Protein AF-A0A975ZHI6-F1 (afdb_monomer_lite)

Foldseek 3Di:
DPDPVLVVLLVQLLADDDDPLLSVLSSVCCVVPNSVVSSVLQVVVDDVGGHGSVVSCVVVVHDDDPVSVVVPPDQDPVNVVVVVVCVVVPPDDPPPDD

Secondary structure (DSSP, 8-state):
---HHHHHHHHTTT----SHHHHHHHHHHHHHH-HHHHHHHHHHH-SSSPPPHHHHHHHTT----HHHHGGGPPPPHHHHHHHHHHHHT-PPPP----

Sequence (98 aa):
MFDTHESAGLWSLGLRIESAADARLAAWLRTRLGAQPLREAALVLASRKQPRPLKVARALGLTLPPEFVQSDAMPTLQDLRRHDQARRQGWPQPLDGR

Radius of gyration: 18.1 Å; chains: 1; bounding box: 37×37×50 Å

pLDDT: mean 76.17, std 14.55, range [40.62, 90.88]

Structure (mmCIF, N/CA/C/O backbone):
data_AF-A0A975ZHI6-F1
#
_entry.id   AF-A0A975ZHI6-F1
#
loop_
_atom_site.group_PDB
_atom_site.id
_atom_site.type_symbol
_atom_site.label_atom_id
_atom_site.label_alt_id
_atom_site.label_comp_id
_atom_site.label_asym_id
_atom_site.label_entity_id
_atom_site.label_seq_id
_atom_site.pdbx_PDB_ins_code
_atom_site.Cartn_x
_atom_site.Cartn_y
_atom_site.Cartn_z
_atom_site.occupancy
_atom_site.B_iso_or_equiv
_atom_site.auth_seq_id
_atom_site.auth_comp_id
_atom_site.auth_asym_id
_atom_site.auth_atom_id
_atom_site.pdbx_PDB_model_num
ATOM 1 N N . MET A 1 1 ? 10.969 -20.557 -1.535 1.00 40.62 1 MET A N 1
ATOM 2 C CA . MET A 1 1 ? 9.800 -20.756 -2.416 1.00 40.62 1 MET A CA 1
ATOM 3 C C . MET A 1 1 ? 8.748 -19.753 -1.985 1.00 40.62 1 MET A C 1
ATOM 5 O O . MET A 1 1 ? 8.353 -19.806 -0.832 1.00 40.62 1 MET A O 1
ATOM 9 N N . PHE A 1 2 ? 8.394 -18.785 -2.834 1.00 42.34 2 PHE A N 1
ATOM 10 C CA . PHE A 1 2 ? 7.270 -17.887 -2.554 1.00 42.34 2 PHE A CA 1
ATOM 11 C C . PHE A 1 2 ? 5.985 -18.632 -2.910 1.00 42.34 2 PHE A C 1
ATOM 13 O O . PHE A 1 2 ? 5.825 -19.073 -4.047 1.00 42.34 2 PHE A O 1
ATOM 20 N N . ASP A 1 3 ? 5.137 -18.841 -1.910 1.00 45.88 3 ASP A N 1
ATOM 21 C CA . ASP A 1 3 ? 3.939 -19.665 -1.991 1.00 45.88 3 ASP A CA 1
ATOM 22 C C . ASP A 1 3 ? 2.891 -19.028 -2.922 1.00 45.88 3 ASP A C 1
ATOM 24 O O . ASP A 1 3 ? 2.497 -17.867 -2.771 1.00 45.88 3 ASP A O 1
ATOM 28 N N . THR A 1 4 ? 2.458 -19.776 -3.936 1.00 51.75 4 THR A N 1
ATOM 29 C CA . THR A 1 4 ? 1.540 -19.305 -4.982 1.00 51.75 4 THR A CA 1
ATOM 30 C C . THR A 1 4 ? 0.152 -18.933 -4.427 1.00 51.75 4 THR A C 1
ATOM 32 O O . THR A 1 4 ? -0.546 -18.123 -5.043 1.00 51.75 4 THR A O 1
ATOM 35 N N . HIS A 1 5 ? 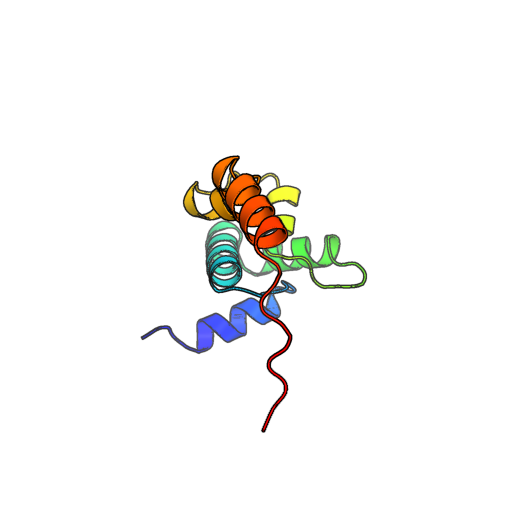-0.234 -19.411 -3.234 1.00 49.88 5 HIS A N 1
ATOM 36 C CA . HIS A 1 5 ? -1.509 -19.045 -2.603 1.00 49.88 5 HIS A CA 1
ATOM 37 C C . HIS A 1 5 ? -1.529 -17.622 -2.033 1.00 49.88 5 HIS A C 1
ATOM 39 O O . HIS A 1 5 ? -2.588 -16.986 -2.019 1.00 49.88 5 HIS A O 1
ATOM 45 N N . GLU A 1 6 ? -0.384 -17.069 -1.618 1.00 52.75 6 GLU A N 1
ATOM 46 C CA . GLU A 1 6 ? -0.338 -15.684 -1.135 1.00 52.75 6 GLU A CA 1
ATOM 47 C C . GLU A 1 6 ? -0.657 -14.686 -2.251 1.00 52.75 6 GLU A C 1
ATOM 49 O O . GLU A 1 6 ? -1.363 -13.703 -2.025 1.00 52.75 6 GLU A O 1
ATOM 54 N N . SER A 1 7 ? -0.214 -14.981 -3.475 1.00 51.38 7 SER A N 1
ATOM 55 C CA . SER A 1 7 ? -0.400 -14.101 -4.634 1.00 51.38 7 SER A CA 1
ATOM 56 C C . SER A 1 7 ? -1.867 -14.006 -5.066 1.00 51.38 7 SER A C 1
ATOM 58 O O . SER A 1 7 ? -2.348 -12.911 -5.363 1.00 51.38 7 SER A O 1
ATOM 60 N N . ALA A 1 8 ? -2.610 -15.118 -5.019 1.00 55.38 8 ALA A N 1
ATOM 61 C CA . ALA A 1 8 ? -4.045 -15.139 -5.319 1.00 55.38 8 ALA A CA 1
ATOM 62 C C . ALA A 1 8 ? -4.866 -14.326 -4.298 1.00 55.38 8 ALA A C 1
ATOM 64 O O . ALA A 1 8 ? -5.826 -13.642 -4.659 1.00 55.38 8 ALA A O 1
ATOM 65 N N . GLY A 1 9 ? -4.454 -14.343 -3.025 1.00 61.53 9 GLY A N 1
ATOM 66 C CA . GLY A 1 9 ? -5.089 -13.566 -1.960 1.00 61.53 9 GLY A CA 1
ATOM 67 C C . GLY A 1 9 ? -4.881 -12.053 -2.077 1.00 61.53 9 GLY A C 1
ATOM 68 O O . GLY A 1 9 ? -5.677 -11.294 -1.538 1.00 61.53 9 GLY A O 1
ATOM 69 N N . LEU A 1 10 ? -3.844 -11.595 -2.784 1.00 62.66 10 LEU A N 1
ATOM 70 C CA . LEU A 1 10 ? -3.575 -10.163 -2.954 1.00 62.66 10 LEU A CA 1
ATOM 71 C C . LEU A 1 10 ? -4.447 -9.523 -4.040 1.00 62.66 10 LEU A C 1
ATOM 73 O O . LEU A 1 10 ? -4.806 -8.352 -3.934 1.00 62.66 10 LEU A O 1
ATOM 77 N N . TRP A 1 11 ? -4.829 -10.287 -5.065 1.00 66.56 11 TRP A N 1
ATOM 78 C CA . TRP A 1 11 ? -5.636 -9.782 -6.182 1.00 66.56 11 TRP A CA 1
ATOM 79 C C . TRP A 1 11 ? -7.115 -9.629 -5.791 1.00 66.56 11 TRP A C 1
ATOM 81 O O . TRP A 1 11 ? -7.834 -8.805 -6.353 1.00 66.56 11 TRP A O 1
ATOM 91 N N . SER A 1 12 ? -7.564 -10.358 -4.763 1.00 77.38 12 SER A N 1
ATOM 92 C CA . SER A 1 12 ? -8.915 -10.248 -4.200 1.00 77.38 12 SER A CA 1
ATOM 93 C C . SER A 1 12 ? -9.100 -9.059 -3.242 1.00 77.38 12 SER A C 1
ATOM 95 O O . SER A 1 12 ? -10.221 -8.805 -2.793 1.00 77.38 12 SER A O 1
ATOM 97 N N . LEU A 1 13 ? -8.036 -8.295 -2.962 1.00 81.31 13 LEU A N 1
ATOM 98 C CA . LEU A 1 13 ? -8.074 -7.092 -2.119 1.00 81.31 13 LEU A CA 1
ATOM 99 C C . LEU A 1 13 ? -8.609 -5.854 -2.855 1.00 81.31 13 LEU A C 1
ATOM 101 O O . LEU A 1 13 ? -8.763 -4.804 -2.241 1.00 81.31 13 LEU A O 1
ATOM 105 N N . GLY A 1 14 ? -8.877 -5.950 -4.163 1.00 84.94 14 GLY A N 1
ATOM 106 C CA . GLY A 1 14 ? -9.310 -4.805 -4.972 1.00 84.94 14 GLY A CA 1
ATOM 107 C C . GLY A 1 14 ? -8.187 -3.801 -5.249 1.00 84.94 14 GLY A C 1
ATOM 108 O O . GLY A 1 14 ? -8.460 -2.628 -5.496 1.00 84.94 14 GLY A O 1
ATOM 109 N N . LEU A 1 15 ? -6.932 -4.255 -5.193 1.00 88.69 15 LEU A N 1
ATOM 110 C CA . LEU A 1 15 ? -5.737 -3.446 -5.415 1.00 88.69 15 LEU A CA 1
ATOM 111 C C . LEU A 1 15 ? -5.150 -3.712 -6.800 1.00 88.69 15 LEU A C 1
ATOM 113 O O . LEU A 1 15 ? -4.997 -4.858 -7.219 1.00 88.69 15 LEU A O 1
ATOM 117 N N . ARG A 1 16 ? -4.718 -2.646 -7.473 1.00 88.88 16 ARG A N 1
ATOM 118 C CA . ARG A 1 16 ? -3.963 -2.749 -8.721 1.00 88.88 16 ARG A CA 1
ATOM 119 C C . ARG A 1 16 ? -2.488 -3.010 -8.419 1.00 88.88 16 ARG A C 1
ATOM 121 O O . ARG A 1 16 ? -1.788 -2.110 -7.956 1.00 88.88 16 ARG A O 1
ATOM 128 N N . ILE A 1 17 ? -2.027 -4.223 -8.709 1.00 87.81 17 ILE A N 1
ATOM 129 C CA . ILE A 1 17 ? -0.634 -4.648 -8.531 1.00 87.81 17 ILE A CA 1
ATOM 130 C C . ILE A 1 17 ? 0.080 -4.613 -9.885 1.00 87.81 17 ILE A C 1
ATOM 132 O O . ILE A 1 17 ? -0.268 -5.377 -10.779 1.00 87.81 17 ILE A O 1
ATOM 136 N N . GLU A 1 18 ? 1.065 -3.725 -10.044 1.00 85.31 18 GLU A N 1
ATOM 137 C CA . GLU A 1 18 ? 1.812 -3.557 -11.309 1.00 85.31 18 GLU A CA 1
ATOM 138 C C . GLU A 1 18 ? 3.301 -3.878 -11.167 1.00 85.31 18 GLU A C 1
ATOM 140 O O . GLU A 1 18 ? 4.017 -4.000 -12.156 1.00 85.31 18 GLU A O 1
ATOM 145 N N . SER A 1 19 ? 3.782 -4.002 -9.931 1.00 84.81 19 SER A N 1
ATOM 146 C CA . SER A 1 19 ? 5.193 -4.196 -9.624 1.00 84.81 19 SER A CA 1
ATOM 147 C C . SER A 1 19 ? 5.387 -5.104 -8.414 1.00 84.81 19 SER A C 1
ATOM 149 O O . SER A 1 19 ? 4.510 -5.248 -7.557 1.00 84.81 19 SER A O 1
ATOM 151 N N . ALA A 1 20 ? 6.588 -5.671 -8.290 1.00 83.88 20 ALA A N 1
ATOM 152 C CA . ALA A 1 20 ? 6.979 -6.423 -7.099 1.00 83.88 20 ALA A CA 1
ATOM 153 C C . ALA A 1 20 ? 6.992 -5.555 -5.824 1.00 83.88 20 ALA A C 1
ATOM 155 O O . ALA A 1 20 ? 6.876 -6.087 -4.721 1.00 83.88 20 ALA A O 1
ATOM 156 N N . ALA A 1 21 ? 7.148 -4.232 -5.958 1.00 84.38 21 ALA A N 1
ATOM 157 C CA . ALA A 1 21 ? 7.033 -3.293 -4.845 1.00 84.38 21 ALA A CA 1
ATOM 158 C C . ALA A 1 21 ? 5.571 -3.140 -4.395 1.00 84.38 21 ALA A C 1
ATOM 160 O O . ALA A 1 21 ? 5.296 -3.206 -3.199 1.00 84.38 21 ALA A O 1
ATOM 161 N N . ASP A 1 22 ? 4.629 -3.039 -5.341 1.00 86.19 22 ASP A N 1
ATOM 162 C CA . ASP A 1 22 ? 3.192 -3.012 -5.037 1.00 86.19 22 ASP A CA 1
ATOM 163 C C . ASP A 1 22 ? 2.742 -4.302 -4.343 1.00 86.19 22 ASP A C 1
ATOM 165 O O . ASP A 1 22 ? 2.012 -4.239 -3.358 1.00 86.19 22 ASP A O 1
ATOM 169 N N . ALA A 1 23 ? 3.204 -5.466 -4.814 1.00 87.88 23 ALA A N 1
ATOM 170 C CA . ALA A 1 23 ? 2.880 -6.753 -4.198 1.00 87.88 23 ALA A CA 1
ATOM 171 C C . ALA A 1 23 ? 3.379 -6.831 -2.745 1.00 87.88 23 ALA A C 1
ATOM 173 O O . ALA A 1 23 ? 2.626 -7.215 -1.849 1.00 87.88 23 ALA A O 1
ATOM 174 N N . ARG A 1 24 ? 4.624 -6.397 -2.495 1.00 89.12 24 ARG A N 1
ATOM 175 C CA . ARG A 1 24 ? 5.200 -6.324 -1.142 1.00 89.12 24 ARG A CA 1
ATOM 176 C C . ARG A 1 24 ? 4.436 -5.353 -0.243 1.00 89.12 24 ARG A C 1
ATOM 178 O O . ARG A 1 24 ? 4.153 -5.685 0.904 1.00 89.12 24 ARG A O 1
ATOM 185 N N . LEU A 1 25 ? 4.058 -4.188 -0.766 1.00 89.75 25 LEU A N 1
ATOM 186 C CA . LEU A 1 25 ? 3.287 -3.202 -0.014 1.00 89.75 25 LEU A CA 1
ATOM 187 C C . LEU A 1 25 ? 1.872 -3.707 0.297 1.00 89.75 25 LEU A C 1
ATOM 189 O O . LEU A 1 25 ? 1.391 -3.536 1.413 1.00 89.75 25 LEU A O 1
ATOM 193 N N . ALA A 1 26 ? 1.212 -4.368 -0.655 1.00 90.38 26 ALA A N 1
ATOM 194 C CA . ALA A 1 26 ? -0.099 -4.977 -0.448 1.00 90.38 26 ALA A CA 1
ATOM 195 C C . ALA A 1 26 ? -0.056 -6.083 0.618 1.00 90.38 26 ALA A C 1
ATOM 197 O O . ALA A 1 26 ? -0.932 -6.129 1.481 1.00 90.38 26 ALA A O 1
ATOM 198 N N . ALA A 1 27 ? 0.981 -6.927 0.602 1.00 90.19 27 ALA A N 1
ATOM 199 C CA . ALA A 1 27 ? 1.199 -7.939 1.633 1.00 90.19 27 ALA A CA 1
ATOM 200 C C . ALA A 1 27 ? 1.410 -7.301 3.013 1.00 90.19 27 ALA A C 1
ATOM 202 O O . ALA A 1 27 ? 0.746 -7.679 3.975 1.00 90.19 27 ALA A O 1
ATOM 203 N N . TRP A 1 28 ? 2.253 -6.269 3.104 1.00 90.88 28 TRP A N 1
ATOM 204 C CA . TRP A 1 28 ? 2.472 -5.543 4.355 1.00 90.88 28 TRP A CA 1
ATOM 205 C C . TRP A 1 28 ? 1.188 -4.886 4.889 1.00 90.88 28 TRP A C 1
ATOM 207 O O . TRP A 1 28 ? 0.876 -5.007 6.075 1.00 90.88 28 TRP A O 1
ATOM 217 N N . LEU A 1 29 ? 0.398 -4.249 4.017 1.00 90.81 29 LEU A N 1
ATOM 218 C CA . LEU A 1 29 ? -0.895 -3.662 4.384 1.00 90.81 29 LEU A CA 1
ATOM 219 C C . LEU A 1 29 ? -1.872 -4.724 4.892 1.00 90.81 29 LEU A C 1
ATOM 221 O O . LEU A 1 29 ? -2.545 -4.501 5.897 1.00 90.81 29 LEU A O 1
ATOM 225 N N . ARG A 1 30 ? -1.926 -5.886 4.232 1.00 90.81 30 ARG A N 1
ATOM 226 C CA . ARG A 1 30 ? -2.764 -7.015 4.649 1.00 90.81 30 ARG A CA 1
ATOM 227 C C . ARG A 1 30 ? -2.356 -7.531 6.026 1.00 90.81 30 ARG A C 1
ATOM 229 O O . ARG A 1 30 ? -3.236 -7.789 6.838 1.00 90.81 30 ARG A O 1
ATOM 236 N N . THR A 1 31 ? -1.060 -7.651 6.307 1.00 89.88 31 THR A N 1
ATOM 237 C CA . THR A 1 31 ? -0.563 -8.067 7.629 1.00 89.88 31 THR A CA 1
ATOM 238 C C . THR A 1 31 ? -0.910 -7.048 8.714 1.00 89.88 31 THR A C 1
ATOM 240 O O . THR A 1 31 ? -1.236 -7.434 9.831 1.00 89.88 31 THR A O 1
ATOM 243 N N . ARG A 1 32 ? -0.874 -5.747 8.397 1.00 89.19 32 ARG A N 1
ATOM 244 C CA . ARG A 1 32 ? -1.108 -4.678 9.378 1.00 89.19 32 ARG A CA 1
ATOM 245 C C . ARG A 1 32 ? -2.586 -4.404 9.666 1.00 89.19 32 ARG A C 1
ATOM 247 O O . ARG A 1 32 ? -2.929 -4.106 10.803 1.00 89.19 32 ARG A O 1
ATOM 254 N N . LEU A 1 33 ? -3.439 -4.449 8.645 1.00 88.12 33 LEU A N 1
ATOM 255 C CA . LEU A 1 33 ? -4.856 -4.069 8.737 1.00 88.12 33 LEU A CA 1
ATOM 256 C C . LEU A 1 33 ? -5.811 -5.265 8.688 1.00 88.12 33 LEU A C 1
ATOM 258 O O . LEU A 1 33 ? -6.980 -5.132 9.035 1.00 88.12 33 LEU A O 1
ATOM 262 N N . GLY A 1 34 ? -5.345 -6.418 8.213 1.00 88.31 34 GLY A N 1
ATOM 263 C CA . GLY A 1 34 ? -6.210 -7.516 7.796 1.00 88.31 34 GLY A CA 1
ATOM 264 C C . GLY A 1 34 ? -6.756 -7.329 6.376 1.00 88.31 34 GLY A C 1
ATOM 265 O O . GLY A 1 34 ? -6.746 -6.242 5.798 1.00 88.31 34 GLY A O 1
ATOM 266 N N . ALA A 1 35 ? -7.240 -8.424 5.787 1.00 87.69 35 ALA A N 1
ATOM 267 C CA . ALA A 1 35 ? -7.722 -8.432 4.405 1.00 87.69 35 ALA A CA 1
ATOM 268 C C . ALA A 1 35 ? -9.031 -7.642 4.217 1.00 87.69 35 ALA A C 1
ATOM 270 O O . ALA A 1 35 ? -9.187 -6.948 3.215 1.00 87.69 35 ALA A O 1
ATOM 271 N N . GLN A 1 36 ? -9.955 -7.729 5.181 1.00 87.12 36 GLN A N 1
ATOM 272 C CA . GLN A 1 36 ? -11.283 -7.120 5.071 1.00 87.12 36 GLN A CA 1
ATOM 273 C C . GLN A 1 36 ? -11.240 -5.578 5.127 1.00 87.12 36 GLN A C 1
ATOM 275 O O . GLN A 1 36 ? -11.723 -4.958 4.178 1.00 87.12 36 GLN A O 1
ATOM 280 N N . PRO A 1 37 ? -10.590 -4.934 6.121 1.00 87.75 37 PRO A N 1
ATOM 281 C CA . PRO A 1 37 ? -10.517 -3.469 6.166 1.00 87.75 37 PRO A CA 1
ATOM 282 C C . PRO A 1 37 ? -9.748 -2.887 4.976 1.00 87.75 37 PRO A C 1
ATOM 284 O O . PRO A 1 37 ? -10.092 -1.832 4.446 1.00 87.75 37 PRO A O 1
ATOM 287 N N . LEU A 1 38 ? -8.723 -3.604 4.507 1.00 89.25 38 LEU A N 1
ATOM 288 C CA . LEU A 1 38 ? -7.966 -3.218 3.322 1.00 89.25 38 LEU A CA 1
ATOM 289 C C . LEU A 1 38 ? -8.831 -3.244 2.055 1.00 89.25 38 LEU A C 1
ATOM 291 O O . LEU A 1 38 ? -8.738 -2.336 1.229 1.00 89.25 38 LEU A O 1
ATOM 295 N N . ARG A 1 39 ? -9.694 -4.254 1.916 1.00 89.19 39 ARG A N 1
ATOM 296 C CA . ARG A 1 39 ? -10.627 -4.369 0.794 1.00 89.19 39 ARG A CA 1
ATOM 297 C C . ARG A 1 39 ? -11.685 -3.268 0.821 1.00 89.19 39 ARG A C 1
ATOM 299 O O . ARG A 1 39 ? -11.977 -2.693 -0.222 1.00 89.19 39 ARG A O 1
ATOM 306 N N . GLU A 1 40 ? -12.222 -2.933 1.988 1.00 89.56 40 GLU A N 1
ATOM 307 C CA . GLU A 1 40 ? -13.170 -1.821 2.144 1.00 89.56 40 GLU A CA 1
ATOM 308 C C . GLU A 1 40 ? -12.530 -0.479 1.781 1.00 89.56 40 GLU A C 1
ATOM 310 O O . GLU A 1 40 ? -13.083 0.273 0.978 1.00 89.56 40 GLU A O 1
ATOM 315 N N . ALA A 1 41 ? -11.316 -0.218 2.269 1.00 88.69 41 ALA A N 1
ATOM 316 C CA . ALA A 1 41 ? -10.566 0.979 1.903 1.00 88.69 41 ALA A CA 1
ATOM 317 C C . ALA A 1 41 ? -10.293 1.049 0.391 1.00 88.69 41 ALA A C 1
ATOM 319 O O . ALA A 1 41 ? -10.439 2.105 -0.230 1.00 88.69 41 ALA A O 1
ATOM 320 N N . ALA A 1 42 ? -9.932 -0.080 -0.226 1.00 90.56 42 ALA A N 1
ATOM 321 C CA . ALA A 1 42 ? -9.732 -0.163 -1.666 1.00 90.56 42 ALA A CA 1
ATOM 322 C C . ALA A 1 42 ? -11.028 0.106 -2.448 1.00 90.56 42 ALA A C 1
ATOM 324 O O . ALA A 1 42 ? -10.979 0.814 -3.452 1.00 90.56 42 ALA A O 1
ATOM 325 N N . LEU A 1 43 ? -12.174 -0.400 -1.980 1.00 88.75 43 LEU A N 1
ATOM 326 C CA . LEU A 1 43 ? -13.489 -0.165 -2.584 1.00 88.75 43 LEU A CA 1
ATOM 327 C C . LEU A 1 43 ? -13.917 1.303 -2.496 1.00 88.75 43 LEU A C 1
ATOM 329 O O . LEU A 1 43 ? -14.362 1.856 -3.496 1.00 88.75 43 LEU A O 1
ATOM 333 N N . VAL A 1 44 ? -13.727 1.953 -1.345 1.00 87.50 44 VAL A N 1
ATOM 334 C CA . VAL A 1 44 ? -14.038 3.384 -1.168 1.00 87.50 44 VAL A CA 1
ATOM 335 C C . VAL A 1 44 ? -13.203 4.256 -2.111 1.00 87.50 44 VAL A C 1
ATOM 337 O O . VAL A 1 44 ? -13.681 5.257 -2.640 1.00 87.50 44 VAL A O 1
ATOM 340 N N . LEU A 1 45 ? -11.948 3.871 -2.350 1.00 87.06 45 LEU A N 1
ATOM 341 C CA . LEU A 1 45 ? -11.022 4.602 -3.221 1.00 87.06 45 LEU A CA 1
ATOM 342 C C . LEU A 1 45 ? -11.111 4.194 -4.694 1.00 87.06 45 LEU A C 1
ATOM 344 O O . LEU A 1 45 ? -10.480 4.837 -5.548 1.00 87.06 45 LEU A O 1
ATOM 348 N N . ALA A 1 46 ? -11.841 3.121 -4.994 1.00 84.38 46 ALA A N 1
ATOM 349 C CA . ALA A 1 46 ? -12.044 2.654 -6.348 1.00 84.38 46 ALA A CA 1
ATOM 350 C C . ALA A 1 46 ? -12.941 3.646 -7.098 1.00 84.38 46 ALA A C 1
ATOM 352 O O . ALA A 1 46 ? -14.016 4.034 -6.659 1.00 84.38 46 ALA A O 1
ATOM 353 N N . SER A 1 47 ? -12.470 4.075 -8.264 1.00 78.38 47 SER A N 1
ATOM 354 C CA . SER A 1 47 ? -13.271 4.819 -9.242 1.00 78.38 47 SER A CA 1
ATOM 355 C C . SER A 1 47 ? -13.311 3.987 -10.524 1.00 78.38 47 SER A C 1
ATOM 357 O O . SER A 1 47 ? -13.631 2.806 -10.472 1.00 78.38 47 SER A O 1
ATOM 359 N N . ARG A 1 48 ? -12.911 4.521 -11.685 1.00 75.81 48 ARG A N 1
ATOM 360 C CA . ARG A 1 48 ? -12.864 3.737 -12.936 1.00 75.81 48 ARG A CA 1
ATOM 361 C C . ARG A 1 48 ? -11.834 2.598 -12.931 1.00 75.81 48 ARG A C 1
ATOM 363 O O . ARG A 1 48 ? -11.878 1.734 -13.798 1.00 75.81 48 ARG A O 1
ATOM 370 N N . LYS A 1 49 ? -10.855 2.639 -12.024 1.00 83.50 49 LYS A N 1
ATOM 371 C CA . LYS A 1 49 ? -9.759 1.669 -11.914 1.00 83.50 49 LYS A CA 1
ATOM 372 C C . LYS A 1 49 ? -9.500 1.355 -10.442 1.00 83.50 49 LYS A C 1
ATOM 374 O O . LYS A 1 49 ? -9.660 2.236 -9.594 1.00 83.50 49 LYS A O 1
ATOM 379 N N . GLN A 1 50 ? -9.057 0.128 -10.171 1.00 87.31 50 GLN A N 1
ATOM 380 C CA . GLN A 1 50 ? -8.600 -0.281 -8.842 1.00 87.31 50 GLN A CA 1
ATOM 381 C C . GLN A 1 50 ? -7.419 0.601 -8.386 1.00 87.31 50 GLN A C 1
ATOM 383 O O . GLN A 1 50 ? -6.535 0.905 -9.202 1.00 87.31 50 GLN A O 1
ATOM 388 N N . PRO A 1 51 ? -7.397 1.051 -7.120 1.00 89.19 51 PRO A N 1
ATOM 389 C CA . PRO A 1 51 ? -6.316 1.874 -6.596 1.00 89.19 51 PRO A CA 1
ATOM 390 C C . PRO A 1 51 ? -5.028 1.060 -6.416 1.00 89.19 51 PRO A C 1
ATOM 392 O O . PRO A 1 51 ? -5.057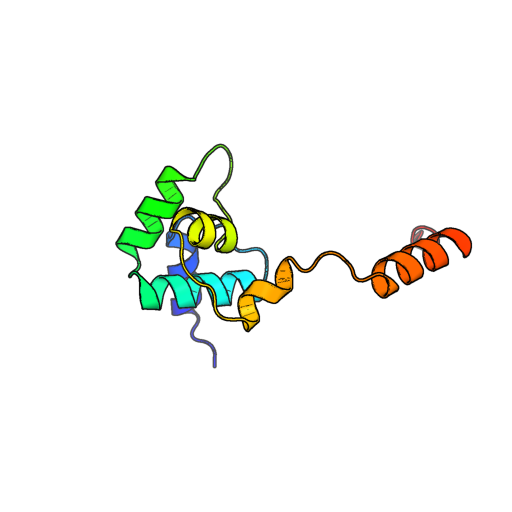 -0.134 -6.126 1.00 89.19 51 PRO A O 1
ATOM 395 N N . ARG A 1 52 ? -3.875 1.724 -6.551 1.00 90.12 52 ARG A N 1
ATOM 396 C CA . ARG A 1 52 ? -2.582 1.130 -6.181 1.00 90.12 52 ARG A CA 1
ATOM 397 C C . ARG A 1 52 ? -2.458 1.037 -4.651 1.00 90.12 52 ARG A C 1
ATOM 399 O O . ARG A 1 52 ? -2.967 1.931 -3.968 1.00 90.12 52 ARG A O 1
ATOM 406 N N . PRO A 1 53 ? -1.720 0.053 -4.105 1.00 90.19 53 PRO A N 1
ATOM 407 C CA . PRO A 1 53 ? -1.515 -0.103 -2.659 1.00 90.19 53 PRO A CA 1
ATOM 408 C C . PRO A 1 53 ? -1.001 1.171 -1.978 1.00 90.19 53 PRO A C 1
ATOM 410 O O . PRO A 1 53 ? -1.485 1.547 -0.913 1.00 90.19 53 PRO A O 1
ATOM 413 N N . LEU A 1 54 ? -0.098 1.903 -2.639 1.00 88.44 54 LEU A N 1
ATOM 414 C CA . LEU A 1 54 ? 0.435 3.174 -2.142 1.00 88.44 54 LEU A CA 1
ATOM 415 C C . LEU A 1 54 ? -0.654 4.238 -1.936 1.00 88.44 54 LEU A C 1
ATOM 417 O O . LEU A 1 54 ? -0.639 4.962 -0.942 1.00 88.44 54 LEU A O 1
ATOM 421 N N . LYS A 1 55 ? -1.626 4.315 -2.854 1.00 87.88 55 LYS A N 1
ATOM 422 C CA . LYS A 1 55 ? -2.751 5.253 -2.749 1.00 87.88 55 LYS A CA 1
ATOM 423 C C . LYS A 1 55 ? -3.640 4.904 -1.557 1.00 87.88 55 LYS A C 1
ATOM 425 O O . LYS A 1 55 ? -4.068 5.806 -0.845 1.00 87.88 55 LYS A O 1
ATOM 430 N N . VAL A 1 56 ? -3.882 3.613 -1.331 1.00 90.25 56 VAL A N 1
ATOM 431 C CA . VAL A 1 56 ? -4.672 3.135 -0.188 1.00 90.25 56 VAL A CA 1
ATOM 432 C C . VAL A 1 56 ? -3.958 3.429 1.130 1.00 90.25 56 VAL A C 1
ATOM 434 O O . VAL A 1 56 ? -4.566 3.996 2.030 1.00 90.25 56 VAL A O 1
ATOM 437 N N . ALA A 1 57 ? -2.654 3.157 1.223 1.00 89.38 57 ALA A N 1
ATOM 438 C CA . ALA A 1 57 ? -1.868 3.474 2.415 1.00 89.38 57 ALA A CA 1
ATOM 439 C C . ALA A 1 57 ? -1.882 4.974 2.758 1.00 89.38 57 ALA A C 1
ATOM 441 O O . ALA A 1 57 ? -2.082 5.337 3.916 1.00 89.38 57 ALA A O 1
ATOM 442 N N . ARG A 1 58 ? -1.719 5.841 1.745 1.00 86.94 58 ARG A N 1
ATOM 443 C CA . ARG A 1 58 ? -1.785 7.304 1.904 1.00 86.94 58 ARG A CA 1
ATOM 444 C C . ARG A 1 58 ? -3.169 7.767 2.365 1.00 86.94 58 ARG A C 1
ATOM 446 O O . ARG A 1 58 ? -3.258 8.584 3.271 1.00 86.94 58 ARG A O 1
ATOM 453 N N . ALA A 1 59 ? -4.237 7.235 1.773 1.00 86.62 59 ALA A N 1
ATOM 454 C CA . ALA A 1 59 ? -5.609 7.582 2.145 1.00 86.62 59 ALA A CA 1
ATOM 455 C C . ALA A 1 59 ? -5.978 7.136 3.569 1.00 86.62 59 ALA A C 1
ATOM 457 O O . ALA A 1 59 ? -6.758 7.806 4.236 1.00 86.62 59 ALA A O 1
ATOM 458 N N . LEU A 1 60 ? -5.386 6.038 4.045 1.00 86.5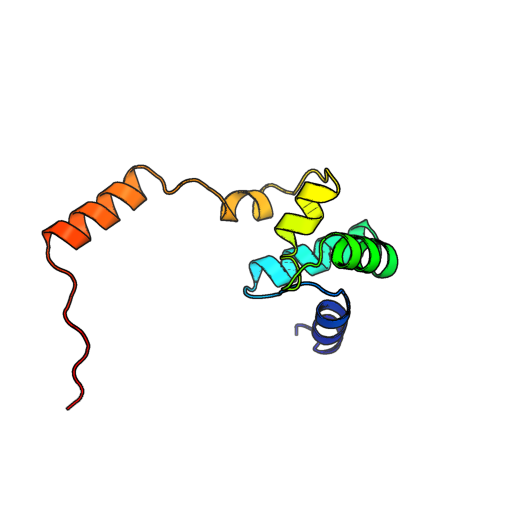0 60 LEU A N 1
ATOM 459 C CA . LEU A 1 60 ? -5.526 5.562 5.422 1.00 86.50 60 LEU A CA 1
ATOM 460 C C . LEU A 1 60 ? -4.597 6.283 6.415 1.00 86.50 60 LEU A C 1
ATOM 462 O O . LEU A 1 60 ? -4.573 5.923 7.589 1.00 86.50 60 LEU A O 1
ATOM 466 N N . GLY A 1 61 ? -3.809 7.269 5.966 1.00 86.38 61 GLY A N 1
ATOM 467 C CA . GLY A 1 61 ? -2.886 8.016 6.824 1.00 86.38 61 GLY A CA 1
ATOM 468 C C . GLY A 1 61 ? -1.780 7.154 7.439 1.00 86.38 61 GLY A C 1
ATOM 469 O O . GLY A 1 61 ? -1.245 7.496 8.491 1.00 86.38 61 GLY A O 1
ATOM 470 N N . LEU A 1 62 ? -1.444 6.016 6.821 1.00 87.38 62 LEU A N 1
ATOM 471 C CA . LEU A 1 62 ? -0.448 5.104 7.369 1.00 87.38 62 LEU A CA 1
ATOM 472 C C . LEU A 1 62 ? 0.967 5.636 7.158 1.00 87.38 62 LEU A C 1
ATOM 474 O O . LEU A 1 62 ? 1.379 5.929 6.034 1.00 87.38 62 LEU A O 1
ATOM 478 N N . THR A 1 63 ? 1.755 5.639 8.232 1.00 85.50 63 THR A N 1
ATOM 479 C CA . THR A 1 63 ? 3.205 5.807 8.135 1.00 85.50 63 THR A CA 1
ATOM 480 C C . THR A 1 63 ? 3.804 4.570 7.477 1.00 85.50 63 THR A C 1
ATOM 482 O O . THR A 1 63 ? 3.788 3.471 8.048 1.00 85.50 63 THR A O 1
ATOM 485 N N . LEU A 1 64 ? 4.301 4.763 6.256 1.00 84.19 64 LEU A N 1
ATOM 486 C CA . LEU A 1 64 ? 4.956 3.728 5.474 1.00 84.19 64 LEU A CA 1
ATOM 487 C C . LEU A 1 64 ? 6.407 3.538 5.927 1.00 84.19 64 LEU A C 1
ATOM 489 O O . LEU A 1 64 ? 7.094 4.523 6.203 1.00 84.19 64 LEU A O 1
ATOM 493 N N . PRO A 1 65 ? 6.892 2.289 5.956 1.00 81.00 65 PRO A N 1
ATOM 494 C CA . PRO A 1 65 ? 8.309 2.010 6.119 1.00 81.00 65 PRO A CA 1
ATOM 495 C C . PRO A 1 65 ? 9.157 2.672 5.015 1.00 81.00 65 PRO A C 1
ATOM 497 O O . PRO A 1 65 ? 8.690 2.797 3.874 1.00 81.00 65 PRO A O 1
ATOM 500 N N . PRO A 1 66 ? 10.404 3.076 5.315 1.00 78.31 66 PRO A N 1
ATOM 501 C CA . PRO A 1 66 ? 11.261 3.816 4.387 1.00 78.31 66 PRO A CA 1
ATOM 502 C C . PRO A 1 66 ? 11.541 3.064 3.078 1.00 78.31 66 PRO A C 1
ATOM 504 O O . PRO A 1 66 ? 11.736 3.701 2.042 1.00 78.31 66 PRO A O 1
ATOM 507 N N . GLU A 1 67 ? 11.503 1.729 3.073 1.00 80.56 67 GLU A N 1
ATOM 508 C CA . GLU A 1 67 ? 11.654 0.921 1.858 1.00 80.56 67 GLU A CA 1
ATOM 509 C C . GLU A 1 67 ? 10.506 1.096 0.847 1.00 80.56 67 GLU A C 1
ATOM 511 O O . GLU A 1 67 ? 10.708 0.887 -0.348 1.00 80.56 67 GLU A O 1
ATOM 516 N N . PHE A 1 68 ? 9.319 1.527 1.290 1.00 78.00 68 PHE A N 1
ATOM 517 C CA . PHE A 1 68 ? 8.164 1.783 0.417 1.00 78.00 68 PHE A CA 1
ATOM 518 C C . PHE A 1 68 ? 8.022 3.257 0.024 1.00 78.00 68 PHE A C 1
ATOM 520 O O . PHE A 1 68 ? 7.364 3.571 -0.968 1.00 78.00 68 PHE A O 1
ATOM 527 N N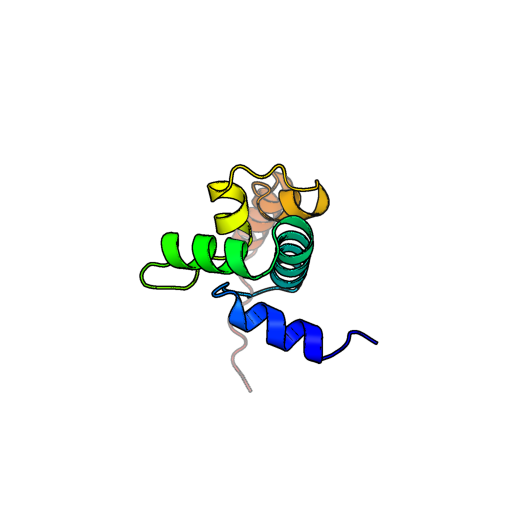 . VAL A 1 69 ? 8.649 4.166 0.775 1.00 70.38 69 VAL A N 1
ATOM 528 C CA . VAL A 1 69 ? 8.610 5.616 0.519 1.00 70.38 69 VAL A CA 1
ATOM 529 C C . VAL A 1 69 ? 9.479 6.002 -0.688 1.00 70.38 69 VAL A C 1
ATOM 531 O O . VAL A 1 69 ? 9.154 6.947 -1.403 1.00 70.38 69 VAL A O 1
ATOM 534 N N . GLN A 1 70 ? 10.536 5.239 -0.981 1.00 62.78 70 GLN A N 1
ATOM 535 C CA . GLN A 1 70 ? 11.501 5.565 -2.042 1.00 62.78 70 GLN A CA 1
ATOM 536 C C . GLN A 1 70 ? 10.961 5.449 -3.479 1.00 62.78 70 GLN A C 1
ATOM 538 O O . GLN A 1 70 ? 11.568 5.994 -4.395 1.00 62.78 70 GLN A O 1
ATOM 543 N N . SER A 1 71 ? 9.819 4.790 -3.708 1.00 54.88 71 SER A N 1
ATOM 544 C CA . SER A 1 71 ? 9.274 4.611 -5.069 1.00 54.88 71 SER A CA 1
ATOM 545 C C . SER A 1 71 ? 8.623 5.866 -5.670 1.00 54.88 71 SER A C 1
ATOM 547 O O . SER A 1 71 ? 8.310 5.867 -6.856 1.00 54.88 71 SER A O 1
ATOM 549 N N . ASP A 1 72 ? 8.431 6.924 -4.879 1.00 49.31 72 ASP A N 1
ATOM 550 C CA . ASP A 1 72 ? 7.875 8.218 -5.313 1.00 49.31 72 ASP A CA 1
ATOM 551 C C . ASP A 1 72 ? 8.924 9.342 -5.193 1.00 49.31 72 ASP A C 1
ATOM 553 O O . ASP A 1 72 ? 8.581 10.524 -5.195 1.00 49.31 72 ASP A O 1
ATOM 557 N N . ALA A 1 73 ? 10.207 8.986 -5.026 1.00 52.75 73 ALA A N 1
ATOM 558 C CA . ALA A 1 73 ? 11.277 9.968 -4.970 1.00 52.75 73 ALA A CA 1
ATOM 559 C C . ALA A 1 73 ? 11.277 10.772 -6.275 1.00 52.75 73 ALA A C 1
ATOM 561 O O . ALA A 1 73 ? 11.390 10.216 -7.370 1.00 52.75 73 ALA A O 1
ATOM 562 N N . MET A 1 74 ? 11.122 12.090 -6.140 1.00 53.09 74 MET A N 1
ATOM 563 C CA . MET A 1 74 ? 11.297 13.040 -7.230 1.00 53.09 74 MET A CA 1
ATOM 564 C C . MET A 1 74 ? 12.605 12.685 -7.951 1.00 53.09 74 MET A C 1
ATOM 566 O O . MET A 1 74 ? 13.609 12.490 -7.255 1.00 53.09 74 MET A O 1
ATOM 570 N N . PRO A 1 75 ? 12.605 12.531 -9.292 1.00 61.94 75 PRO A N 1
ATOM 571 C CA . PRO A 1 75 ? 13.801 12.132 -10.018 1.00 61.94 75 PRO A CA 1
ATOM 572 C C . PRO A 1 75 ? 14.935 13.046 -9.587 1.00 61.94 75 PRO A C 1
ATOM 574 O O . PRO A 1 75 ? 14.779 14.272 -9.537 1.00 61.94 75 PRO A O 1
ATOM 577 N N . THR A 1 76 ? 16.051 12.443 -9.190 1.00 72.25 76 THR A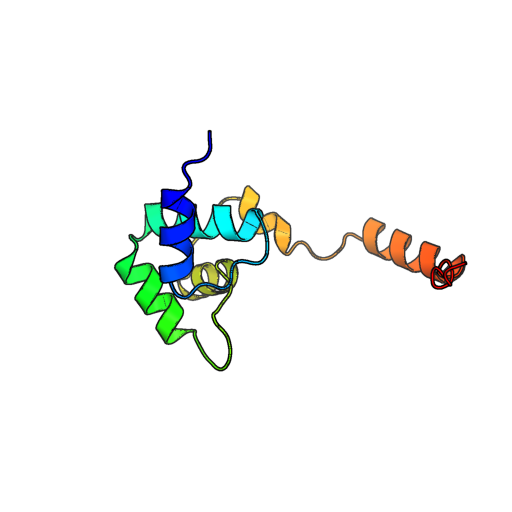 N 1
ATOM 578 C CA . THR A 1 76 ? 17.156 13.225 -8.661 1.00 72.25 76 THR A CA 1
ATOM 579 C C . THR A 1 76 ? 17.652 14.177 -9.749 1.00 72.25 76 THR A C 1
ATOM 581 O O . THR A 1 76 ? 17.460 13.959 -10.948 1.00 72.25 76 THR A O 1
ATOM 584 N N . LEU A 1 77 ? 18.347 15.242 -9.353 1.00 74.00 77 LEU A N 1
ATOM 585 C CA . LEU A 1 77 ? 19.004 16.141 -10.308 1.00 74.00 77 LEU A CA 1
ATOM 586 C C . LEU A 1 77 ? 19.929 15.363 -11.266 1.00 74.00 77 LEU A C 1
ATOM 588 O O . LEU A 1 77 ? 20.125 15.766 -12.410 1.00 74.00 77 LEU A O 1
ATOM 592 N N . GLN A 1 78 ? 20.459 14.223 -10.817 1.00 74.44 78 GLN A N 1
ATOM 593 C CA . GLN A 1 78 ? 21.254 13.310 -11.625 1.00 74.44 78 GLN A CA 1
ATOM 594 C C . GLN A 1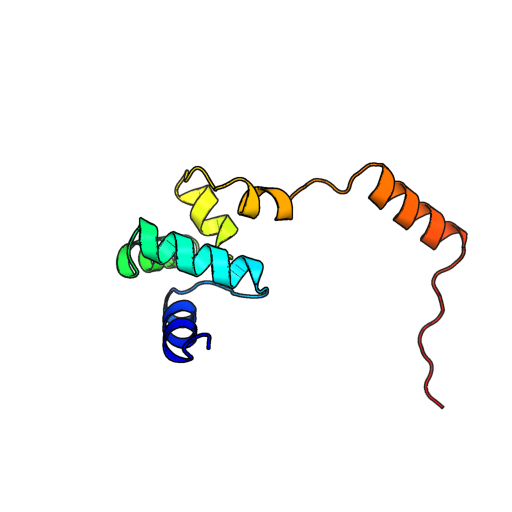 78 ? 20.403 12.531 -12.640 1.00 74.44 78 GLN A C 1
ATOM 596 O O . GLN A 1 78 ? 20.798 12.453 -13.802 1.00 74.44 78 GLN A O 1
ATOM 601 N N . ASP A 1 79 ? 19.227 12.030 -12.253 1.00 76.75 79 ASP A N 1
ATOM 602 C CA . ASP A 1 79 ? 18.283 11.367 -13.167 1.00 76.75 79 ASP A CA 1
ATOM 603 C C . ASP A 1 79 ? 17.769 12.326 -14.245 1.00 76.75 79 ASP A C 1
ATOM 605 O O . ASP A 1 79 ? 17.740 11.984 -15.429 1.00 76.75 79 ASP A O 1
ATOM 609 N N . LEU A 1 80 ? 17.444 13.563 -13.855 1.00 77.69 80 LEU A N 1
ATOM 610 C CA . LEU A 1 80 ? 17.035 14.620 -14.782 1.00 77.69 80 LEU A CA 1
ATOM 611 C C . LEU A 1 80 ? 18.166 14.994 -15.747 1.00 77.69 80 LEU A C 1
ATOM 613 O O . LEU A 1 80 ? 17.930 15.109 -16.948 1.00 77.69 80 LEU A O 1
ATOM 617 N N . ARG A 1 81 ? 19.408 15.127 -15.257 1.00 79.81 81 ARG A N 1
ATOM 618 C CA . ARG A 1 81 ? 20.581 15.379 -16.114 1.00 79.81 81 ARG A CA 1
ATOM 619 C C . ARG A 1 81 ? 20.854 14.226 -17.069 1.00 79.81 81 ARG A C 1
ATOM 621 O O . ARG A 1 81 ? 21.176 14.475 -18.223 1.00 79.81 81 ARG A O 1
ATOM 628 N N . ARG A 1 82 ? 20.707 12.980 -16.616 1.00 72.56 82 ARG A N 1
ATOM 629 C CA . ARG A 1 82 ? 20.864 11.790 -17.462 1.00 72.56 82 ARG A CA 1
ATOM 630 C C . ARG A 1 82 ? 19.814 11.760 -18.569 1.00 72.56 82 ARG A C 1
ATOM 632 O O . ARG A 1 82 ? 20.149 11.473 -19.714 1.00 72.56 82 ARG A O 1
ATOM 639 N N . HIS A 1 83 ? 18.570 12.103 -18.238 1.00 72.25 83 HIS A N 1
ATOM 640 C CA . HIS A 1 83 ? 17.487 12.232 -19.208 1.00 72.25 83 HIS A CA 1
ATOM 641 C C . HIS A 1 83 ? 17.757 13.357 -20.223 1.00 72.25 83 HIS A C 1
ATOM 643 O O . HIS A 1 83 ? 17.625 13.139 -21.426 1.00 72.25 83 HIS A O 1
ATOM 649 N N . ASP A 1 84 ? 18.194 14.536 -19.767 1.00 79.50 84 ASP A N 1
ATOM 650 C CA . ASP A 1 84 ? 18.555 15.661 -20.642 1.00 79.50 84 ASP A CA 1
ATOM 651 C C . ASP A 1 84 ? 19.751 15.325 -21.549 1.00 79.50 84 ASP A C 1
ATOM 653 O O . ASP A 1 84 ? 19.735 15.600 -22.746 1.00 79.50 84 ASP A O 1
ATOM 657 N N . GLN A 1 85 ? 20.765 14.646 -21.010 1.00 78.94 85 GLN A N 1
ATOM 658 C CA . GLN A 1 85 ? 21.929 14.196 -21.768 1.00 78.94 85 GLN A CA 1
ATOM 659 C C . GLN A 1 85 ? 21.547 13.163 -22.837 1.00 78.94 85 GLN A C 1
ATOM 661 O O . GLN A 1 85 ? 21.988 13.289 -23.978 1.00 78.94 85 GLN A O 1
ATOM 666 N N . ALA A 1 86 ? 20.683 12.198 -22.510 1.00 74.25 86 ALA A N 1
ATOM 667 C CA . ALA A 1 86 ? 20.146 11.243 -23.480 1.00 74.25 86 ALA A CA 1
ATOM 668 C C . ALA A 1 86 ? 19.321 11.940 -24.576 1.00 74.25 86 ALA A C 1
ATOM 670 O O . ALA A 1 86 ? 19.418 11.579 -25.745 1.00 74.25 86 ALA A O 1
ATOM 671 N N . ARG A 1 87 ? 18.558 12.989 -24.231 1.00 69.69 87 ARG A N 1
ATOM 672 C CA . ARG A 1 87 ? 17.864 13.825 -25.224 1.00 69.69 87 ARG A CA 1
ATOM 673 C C . ARG A 1 87 ? 18.831 14.571 -26.144 1.00 69.69 87 ARG A C 1
ATOM 675 O O . ARG A 1 87 ? 18.566 14.653 -27.339 1.00 69.69 87 ARG A O 1
ATOM 682 N N . ARG A 1 88 ? 19.939 15.101 -25.616 1.00 70.62 88 ARG A N 1
ATOM 683 C CA . ARG A 1 88 ? 20.965 15.817 -26.402 1.00 70.62 88 ARG A CA 1
ATOM 684 C C . ARG A 1 88 ? 21.782 14.903 -27.311 1.00 70.62 88 ARG A C 1
ATOM 686 O O . ARG A 1 88 ? 22.227 15.352 -28.358 1.00 70.62 88 ARG A O 1
ATOM 693 N N . GLN A 1 89 ? 21.980 13.647 -26.916 1.00 71.25 89 GLN A N 1
ATOM 694 C CA . GLN A 1 89 ? 22.694 12.646 -27.718 1.00 71.25 89 GLN A CA 1
ATOM 695 C C . GLN A 1 89 ? 21.813 12.007 -28.806 1.00 71.25 89 GLN A C 1
ATOM 697 O O . GLN A 1 89 ? 22.322 11.249 -29.626 1.00 71.25 89 GLN A O 1
ATOM 702 N N . GLY A 1 90 ? 20.521 12.356 -28.847 1.00 58.56 90 GLY A N 1
ATOM 703 C CA . GLY A 1 90 ? 19.527 11.728 -29.709 1.00 58.56 90 GLY A CA 1
ATOM 704 C C . GLY A 1 90 ? 19.038 10.412 -29.105 1.00 58.56 90 GLY A C 1
ATOM 705 O O . GLY A 1 90 ? 19.825 9.587 -28.646 1.00 58.56 90 GLY A O 1
ATOM 706 N N . TRP A 1 91 ? 17.720 10.204 -29.088 1.00 60.56 91 TRP A N 1
ATOM 707 C CA . TRP A 1 91 ? 17.171 8.881 -28.787 1.00 60.56 91 TRP A CA 1
ATOM 708 C C . TRP A 1 91 ? 17.735 7.868 -29.794 1.00 60.56 91 TRP A C 1
ATOM 710 O O . TRP A 1 91 ? 17.694 8.157 -30.994 1.00 60.56 91 TRP A O 1
ATOM 720 N N . PRO A 1 92 ? 18.234 6.691 -29.364 1.00 52.31 92 PRO A N 1
ATOM 721 C CA . PRO A 1 92 ? 18.458 5.612 -30.310 1.00 52.31 92 PRO A CA 1
ATOM 722 C C . PRO A 1 92 ? 17.115 5.321 -30.987 1.00 52.31 92 PRO A C 1
ATOM 724 O O . PRO A 1 92 ? 16.080 5.201 -30.328 1.00 52.31 92 PRO A O 1
ATOM 727 N N . GLN A 1 93 ? 17.150 5.331 -32.314 1.00 59.19 93 GLN A N 1
ATOM 728 C CA . GLN A 1 93 ? 15.999 5.170 -33.194 1.00 59.19 93 GLN A CA 1
ATOM 729 C C . GLN A 1 93 ? 15.220 3.887 -32.860 1.00 59.19 93 GLN A C 1
ATOM 731 O O . GLN A 1 93 ? 15.798 2.975 -32.255 1.00 59.19 93 GLN A O 1
ATOM 736 N N . PRO A 1 94 ? 13.921 3.797 -33.216 1.00 49.59 94 PRO A N 1
ATOM 737 C CA . PRO A 1 94 ? 13.183 2.548 -33.083 1.00 49.59 94 PRO A CA 1
ATOM 738 C C . PRO A 1 94 ? 14.000 1.395 -33.670 1.00 49.59 94 PRO A C 1
ATOM 740 O O . PRO A 1 94 ? 14.645 1.543 -34.707 1.00 49.59 94 PRO A O 1
ATOM 743 N N . LEU A 1 95 ? 13.993 0.258 -32.973 1.00 60.97 95 LEU A N 1
ATOM 744 C CA . LEU A 1 95 ? 14.490 -1.003 -33.507 1.00 60.97 95 LEU A CA 1
ATOM 745 C C . LEU A 1 95 ? 13.586 -1.384 -34.686 1.00 60.97 95 LEU A C 1
ATOM 747 O O . LEU A 1 95 ? 12.613 -2.116 -34.515 1.00 60.97 95 LEU A O 1
ATOM 751 N N . ASP A 1 96 ? 13.867 -0.831 -35.864 1.00 54.75 96 ASP A N 1
ATOM 752 C CA . ASP A 1 96 ? 13.308 -1.318 -37.113 1.00 54.75 96 ASP A CA 1
ATOM 753 C C . ASP A 1 96 ? 13.868 -2.719 -37.342 1.00 54.75 96 ASP A C 1
ATOM 755 O O . ASP A 1 96 ? 15.076 -2.928 -37.482 1.00 54.75 96 ASP A O 1
ATOM 759 N N . GLY A 1 97 ? 12.962 -3.692 -37.297 1.00 54.00 97 GLY A N 1
ATOM 760 C CA . GLY A 1 97 ? 13.265 -5.084 -37.559 1.00 54.00 97 GLY A CA 1
ATOM 761 C C . GLY A 1 97 ? 13.786 -5.285 -38.978 1.00 54.00 97 GLY A C 1
ATOM 762 O O . GLY A 1 97 ? 13.176 -4.835 -39.951 1.00 54.00 97 GLY A O 1
ATOM 763 N N . ARG A 1 98 ? 14.880 -6.036 -39.079 1.00 47.00 98 ARG A N 1
ATOM 764 C CA . ARG A 1 98 ? 15.188 -6.903 -40.214 1.00 47.00 98 ARG A CA 1
ATOM 765 C C . ARG A 1 98 ? 16.058 -8.061 -39.764 1.00 47.00 98 ARG A C 1
ATOM 767 O O . ARG A 1 98 ? 16.997 -7.807 -38.982 1.00 47.00 98 ARG A O 1
#